Protein AF-A0AAV1QX32-F1 (afdb_monomer_lite)

Foldseek 3Di:
DDPFDDDPDPDGPQPCCPPNVCPVVVVVVLVVVCCVVDVCQVVLVVVQQVLCCVPPHSPCLQLDDPDDPDDDNSCPPPVVPPRDDSCSVVD

pLDDT: mean 79.97, std 14.19, range [34.09, 96.75]

Sequence (91 aa):
MALGFKVKGYISYDFYEKSCPHVEDIVRSALQAILPSDPTAPAALLRLMFRDCHVQGCDATILSDPGMENVPMEMASRRNFGIQQRELIGI

Structure (mmCIF, N/CA/C/O backbone):
data_AF-A0AAV1QX32-F1
#
_entry.id   AF-A0AAV1QX32-F1
#
loop_
_atom_site.group_PDB
_atom_site.id
_atom_site.type_symbol
_atom_site.label_atom_id
_atom_site.label_alt_id
_atom_site.label_comp_id
_atom_site.label_asym_id
_atom_site.label_entity_id
_atom_site.label_seq_id
_atom_site.pdbx_PDB_ins_code
_atom_site.Cartn_x
_atom_site.Cartn_y
_atom_site.Cartn_z
_atom_site.occupancy
_atom_site.B_iso_or_equiv
_atom_site.auth_seq_id
_atom_site.auth_comp_id
_atom_site.auth_asym_id
_atom_site.auth_atom_id
_atom_site.pdbx_PDB_model_num
ATOM 1 N N . MET A 1 1 ? -13.011 -11.343 18.123 1.00 34.09 1 MET A N 1
ATOM 2 C CA . MET A 1 1 ? -12.104 -11.483 19.284 1.00 34.09 1 MET A CA 1
ATOM 3 C C . MET A 1 1 ? -10.900 -10.599 19.009 1.00 34.09 1 MET A C 1
ATOM 5 O O . MET A 1 1 ? -10.004 -11.032 18.302 1.00 34.09 1 MET A O 1
ATOM 9 N N . ALA A 1 2 ? -10.925 -9.346 19.464 1.00 47.31 2 ALA A N 1
ATOM 10 C CA . ALA A 1 2 ? -9.778 -8.452 19.333 1.00 47.31 2 ALA A CA 1
ATOM 11 C C . ALA A 1 2 ? -8.776 -8.802 20.440 1.00 47.31 2 ALA A C 1
ATOM 13 O O . ALA A 1 2 ? -9.055 -8.620 21.627 1.00 47.31 2 ALA A O 1
ATOM 14 N N . LEU A 1 3 ? -7.637 -9.380 20.063 1.00 55.34 3 LEU A N 1
ATOM 15 C CA . LEU A 1 3 ? -6.502 -9.536 20.966 1.00 55.34 3 LEU A CA 1
ATOM 16 C C . LEU A 1 3 ? -5.847 -8.158 21.099 1.00 55.34 3 LEU A C 1
ATOM 18 O O . LEU A 1 3 ? -5.003 -7.785 20.293 1.00 55.34 3 LEU A O 1
ATOM 22 N N . GLY A 1 4 ? -6.274 -7.387 22.099 1.00 56.88 4 GLY A N 1
ATOM 23 C CA . GLY A 1 4 ? -5.733 -6.061 22.398 1.00 56.88 4 GLY A CA 1
ATOM 24 C C . GLY A 1 4 ? -4.294 -6.128 22.910 1.00 56.88 4 GLY A C 1
ATOM 25 O O . GLY A 1 4 ? -4.049 -6.020 24.110 1.00 56.88 4 GLY A O 1
ATOM 26 N N . PHE A 1 5 ? -3.329 -6.293 22.006 1.00 58.66 5 PHE A N 1
ATOM 27 C CA . PHE A 1 5 ? -1.914 -6.097 22.301 1.00 58.66 5 PHE A CA 1
ATOM 28 C C . PHE A 1 5 ? -1.595 -4.600 22.261 1.00 58.66 5 PHE A C 1
ATOM 30 O O . PHE A 1 5 ? -1.550 -3.975 21.206 1.00 58.66 5 PHE A O 1
ATOM 37 N N . LYS A 1 6 ? -1.363 -3.999 23.430 1.00 55.12 6 LYS A N 1
ATOM 38 C CA . LYS A 1 6 ? -0.964 -2.592 23.527 1.00 55.12 6 LYS A CA 1
ATOM 39 C C . LYS A 1 6 ? 0.519 -2.453 23.172 1.00 55.12 6 LYS A C 1
ATOM 41 O O . LYS A 1 6 ? 1.389 -2.709 24.004 1.00 55.12 6 LYS A O 1
ATOM 46 N N . VAL A 1 7 ? 0.802 -2.044 21.939 1.00 61.22 7 VAL A N 1
ATOM 47 C CA . VAL A 1 7 ? 2.152 -1.675 21.496 1.00 61.22 7 VAL A CA 1
ATOM 48 C C . VAL A 1 7 ? 2.535 -0.343 22.162 1.00 61.22 7 VAL A C 1
ATOM 50 O O . VAL A 1 7 ? 1.734 0.588 22.225 1.00 61.22 7 VAL A O 1
ATOM 53 N N . LYS A 1 8 ? 3.745 -0.236 22.728 1.00 55.75 8 LYS A N 1
ATOM 54 C CA . LYS A 1 8 ? 4.270 1.042 23.247 1.00 55.75 8 LYS A CA 1
ATOM 55 C C . LYS A 1 8 ? 4.663 1.933 22.055 1.00 55.75 8 LYS A C 1
ATOM 57 O O . LYS A 1 8 ? 5.686 1.673 21.434 1.00 55.75 8 LYS A O 1
ATOM 62 N N . GLY A 1 9 ? 3.870 2.964 21.749 1.00 67.50 9 GLY A N 1
ATOM 63 C CA . GLY A 1 9 ? 4.111 3.927 20.660 1.00 67.50 9 GLY A CA 1
ATOM 64 C C . GLY A 1 9 ? 2.817 4.599 20.170 1.00 67.50 9 GLY A C 1
ATOM 65 O O . GLY A 1 9 ? 1.767 4.410 20.776 1.00 67.50 9 GLY A O 1
ATOM 66 N N . TYR A 1 10 ? 2.882 5.361 19.070 1.00 79.31 10 TYR A N 1
ATOM 67 C CA . TYR A 1 10 ? 1.709 5.943 18.381 1.00 79.31 10 TYR A CA 1
ATOM 68 C C . TYR A 1 10 ? 0.981 4.943 17.455 1.00 79.31 10 TYR A C 1
ATOM 70 O O . TYR A 1 10 ? 0.063 5.325 16.737 1.00 79.31 10 TYR A O 1
ATOM 78 N N . ILE A 1 11 ? 1.393 3.672 17.452 1.00 86.56 11 ILE A N 1
ATOM 79 C CA . ILE A 1 11 ? 0.860 2.616 16.584 1.00 86.56 11 ILE A CA 1
ATOM 80 C C . ILE A 1 11 ? -0.008 1.687 17.436 1.00 86.56 11 ILE A C 1
ATOM 82 O O . ILE A 1 11 ? 0.391 1.289 18.531 1.00 86.56 11 ILE A O 1
ATOM 86 N N . SER A 1 12 ? -1.185 1.334 16.929 1.00 89.19 12 SER A N 1
ATOM 87 C CA . SER A 1 12 ? -2.122 0.405 17.562 1.00 89.19 12 SER A CA 1
ATOM 88 C C . SER A 1 12 ? -2.647 -0.571 16.521 1.00 89.19 12 SER A C 1
ATOM 90 O O . SER A 1 12 ? -2.815 -0.197 15.359 1.00 89.19 12 SER A O 1
ATOM 92 N N . TYR A 1 13 ? -2.964 -1.792 16.953 1.00 89.25 13 TYR A N 1
ATOM 93 C CA . TYR A 1 13 ? -3.887 -2.635 16.197 1.00 89.25 13 TYR A CA 1
ATOM 94 C C . TYR A 1 13 ? -5.222 -1.899 16.031 1.00 89.25 13 TYR A C 1
ATOM 96 O O . TYR A 1 13 ? -5.579 -1.073 16.882 1.00 89.25 13 TYR A O 1
ATOM 104 N N . ASP A 1 14 ? -5.908 -2.165 14.921 1.00 90.12 14 ASP A N 1
ATOM 105 C CA . ASP A 1 14 ? -7.235 -1.624 14.616 1.00 90.12 14 ASP A CA 1
ATOM 106 C C . ASP A 1 14 ? -7.298 -0.079 14.573 1.00 90.12 14 ASP A C 1
ATOM 108 O O . ASP A 1 14 ? -8.345 0.524 14.800 1.00 90.12 14 ASP A O 1
ATOM 112 N N . PHE A 1 15 ? -6.185 0.600 14.252 1.00 91.25 15 PHE A N 1
ATOM 113 C CA . PHE A 1 15 ? -6.112 2.073 14.211 1.00 91.25 15 PHE A CA 1
ATOM 114 C C . PHE A 1 15 ? -7.223 2.717 13.358 1.00 91.25 15 PHE A C 1
ATOM 116 O O . PHE A 1 15 ? -7.734 3.786 13.694 1.00 91.25 15 PHE A O 1
ATOM 123 N N . TYR A 1 16 ? -7.623 2.050 12.273 1.00 94.44 16 TYR A N 1
ATOM 124 C CA . TYR A 1 16 ? -8.643 2.525 11.341 1.00 94.44 16 TYR A CA 1
ATOM 125 C C . TYR A 1 16 ? -10.062 2.021 11.638 1.00 94.44 16 TYR A C 1
ATOM 127 O O . TYR A 1 16 ? -10.969 2.347 10.880 1.00 94.44 16 TYR A O 1
ATOM 135 N N . GLU A 1 17 ? -10.311 1.295 12.733 1.00 94.75 17 GLU A N 1
ATOM 136 C CA . GLU A 1 17 ? -11.624 0.688 13.028 1.00 94.75 17 GLU A CA 1
ATOM 137 C C . GLU A 1 17 ? -12.790 1.691 12.946 1.00 94.75 17 GLU A C 1
ATOM 139 O O . GLU A 1 17 ? -13.873 1.369 12.465 1.00 94.75 17 GLU A O 1
ATOM 144 N N . LYS A 1 18 ? -12.571 2.937 13.382 1.00 94.94 18 LYS A N 1
ATOM 145 C CA . LYS A 1 18 ? -13.617 3.974 13.399 1.00 94.94 18 LYS A CA 1
ATOM 146 C C . LYS A 1 18 ? -13.678 4.826 12.135 1.00 94.94 18 LYS A C 1
ATOM 148 O O . LYS A 1 18 ? -14.742 5.346 11.816 1.00 94.94 18 LYS A O 1
ATOM 153 N N . SER A 1 19 ? -12.549 5.034 11.464 1.00 96.69 19 SER A N 1
ATOM 154 C CA . SER A 1 19 ? -12.442 5.938 10.312 1.00 96.69 19 SER A CA 1
ATOM 155 C C . SER A 1 19 ? -12.583 5.205 8.979 1.00 96.69 19 SER A C 1
ATOM 157 O O . SER A 1 19 ? -13.211 5.726 8.063 1.00 96.69 19 SER A O 1
ATOM 159 N N . CYS A 1 20 ? -12.021 4.000 8.875 1.00 96.75 20 CYS A N 1
ATOM 160 C CA . CYS A 1 20 ? -12.080 3.135 7.703 1.00 96.75 20 CYS A CA 1
ATOM 161 C C . CYS A 1 20 ? -12.001 1.649 8.130 1.00 96.75 20 CYS A C 1
ATOM 163 O O . CYS A 1 20 ? -10.948 1.022 7.995 1.00 96.75 20 CYS A O 1
ATOM 165 N N . PRO A 1 21 ? -13.100 1.061 8.646 1.00 95.94 21 PRO A N 1
ATOM 166 C CA . PRO A 1 21 ? -13.099 -0.295 9.214 1.00 95.94 21 PRO A CA 1
ATOM 167 C C . PRO A 1 21 ? -12.708 -1.393 8.217 1.00 95.94 21 PRO A C 1
ATOM 169 O O . PRO A 1 21 ? -12.236 -2.449 8.617 1.00 95.94 21 PRO A O 1
ATOM 172 N N . HIS A 1 22 ? -12.891 -1.147 6.919 1.00 96.38 22 HIS A N 1
ATOM 173 C CA . HIS A 1 22 ? -12.611 -2.115 5.856 1.00 96.38 22 HIS A CA 1
ATOM 174 C C . HIS A 1 22 ? -11.236 -1.929 5.208 1.00 96.38 22 HIS A C 1
ATOM 176 O O . HIS A 1 22 ? -10.957 -2.571 4.198 1.00 96.38 22 HIS A O 1
ATOM 182 N N . VAL A 1 23 ? -10.370 -1.054 5.738 1.00 95.88 23 VAL A N 1
ATOM 183 C CA . VAL A 1 23 ? -9.078 -0.753 5.098 1.00 95.88 23 VAL A CA 1
ATOM 184 C C . VAL A 1 23 ? -8.225 -2.009 4.898 1.00 95.88 23 VAL A C 1
ATOM 186 O O . VAL A 1 23 ? -7.671 -2.206 3.819 1.00 95.88 23 VAL A O 1
ATOM 189 N N . GLU A 1 24 ? -8.173 -2.900 5.889 1.00 94.25 24 GLU A N 1
ATOM 190 C CA . GLU A 1 24 ? -7.382 -4.131 5.799 1.00 94.25 24 GLU A CA 1
ATOM 191 C C . GLU A 1 24 ? -7.947 -5.103 4.755 1.00 94.25 24 GLU A C 1
ATOM 193 O O . GLU A 1 24 ? -7.184 -5.736 4.022 1.00 94.25 24 GLU A O 1
ATOM 198 N N . ASP A 1 25 ? -9.276 -5.184 4.638 1.00 96.62 25 ASP A N 1
ATOM 199 C CA . ASP A 1 25 ? -9.955 -6.023 3.648 1.00 96.62 25 ASP A CA 1
ATOM 200 C C . ASP A 1 25 ? -9.756 -5.492 2.224 1.00 96.62 25 ASP A C 1
ATOM 202 O O . ASP A 1 25 ? -9.511 -6.269 1.297 1.00 96.62 25 ASP A O 1
ATOM 206 N N . ILE A 1 26 ? -9.814 -4.168 2.048 1.00 95.38 26 ILE A N 1
ATOM 207 C CA . ILE A 1 26 ? -9.574 -3.500 0.764 1.00 95.38 26 ILE A CA 1
ATOM 208 C C . ILE A 1 26 ? -8.139 -3.765 0.303 1.00 95.38 26 ILE A C 1
ATOM 210 O O . ILE A 1 26 ? -7.934 -4.230 -0.820 1.00 95.38 26 ILE A O 1
ATOM 214 N N . VAL A 1 27 ? -7.150 -3.543 1.177 1.00 93.31 27 VAL A N 1
ATOM 215 C CA . VAL A 1 27 ? -5.733 -3.795 0.868 1.00 93.31 27 VAL A CA 1
ATOM 216 C C . VAL A 1 27 ? -5.508 -5.270 0.533 1.00 93.31 27 VAL A C 1
ATOM 218 O O . VAL A 1 27 ? -4.863 -5.588 -0.467 1.00 93.31 27 VAL A O 1
ATOM 221 N N . ARG A 1 28 ? -6.086 -6.192 1.313 1.00 93.94 28 ARG A N 1
ATOM 222 C CA . ARG A 1 28 ? -5.984 -7.634 1.050 1.00 93.94 28 ARG A CA 1
ATOM 223 C C . ARG A 1 28 ? -6.573 -8.014 -0.306 1.00 93.94 28 ARG A C 1
ATOM 225 O O . ARG A 1 28 ? -5.954 -8.787 -1.033 1.00 93.94 28 ARG A O 1
ATOM 232 N N . SER A 1 29 ? -7.736 -7.469 -0.646 1.00 94.69 29 SER A N 1
ATOM 233 C CA . SER A 1 29 ? -8.421 -7.752 -1.910 1.00 94.69 29 SER A CA 1
ATOM 234 C C . SER A 1 29 ? -7.630 -7.226 -3.110 1.00 94.69 29 SER A C 1
ATOM 236 O O . SER A 1 29 ? -7.476 -7.940 -4.099 1.00 94.69 29 SER A O 1
ATOM 238 N N . ALA A 1 30 ? -7.064 -6.018 -3.005 1.00 91.69 30 ALA A N 1
ATOM 239 C CA . ALA A 1 30 ? -6.203 -5.446 -4.039 1.00 91.69 30 ALA A CA 1
ATOM 240 C C . ALA A 1 30 ? -4.963 -6.319 -4.288 1.00 91.69 30 ALA A C 1
ATOM 242 O O . ALA A 1 30 ? -4.662 -6.657 -5.431 1.00 91.69 30 ALA A O 1
ATOM 243 N N . LEU A 1 31 ? -4.295 -6.769 -3.220 1.00 90.75 31 LEU A N 1
ATOM 244 C CA . LEU A 1 31 ? -3.150 -7.675 -3.334 1.00 90.75 31 LEU A CA 1
ATOM 245 C C . LEU A 1 31 ? -3.535 -9.013 -3.966 1.00 90.75 31 LEU A C 1
ATOM 247 O O . LEU A 1 31 ? -2.847 -9.488 -4.867 1.00 90.75 31 LEU A O 1
ATOM 251 N N . GLN A 1 32 ? -4.647 -9.611 -3.533 1.00 92.94 32 GLN A N 1
ATOM 252 C CA . GLN A 1 32 ? -5.134 -10.878 -4.082 1.00 92.94 32 GLN A CA 1
ATOM 253 C C . GLN A 1 32 ? -5.461 -10.791 -5.573 1.00 92.94 32 GLN A C 1
ATOM 255 O O . GLN A 1 32 ? -5.228 -11.760 -6.291 1.00 92.94 32 GLN A O 1
ATOM 260 N N . ALA A 1 33 ? -5.954 -9.645 -6.046 1.00 91.62 33 ALA A N 1
ATOM 261 C CA . ALA A 1 33 ? -6.242 -9.430 -7.460 1.00 91.62 33 ALA A CA 1
ATOM 262 C C . ALA A 1 33 ? -4.976 -9.398 -8.338 1.00 91.62 33 ALA A C 1
ATOM 264 O O . ALA A 1 33 ? -5.052 -9.742 -9.514 1.00 91.62 33 ALA A O 1
ATOM 265 N N . ILE A 1 34 ? -3.818 -9.027 -7.777 1.00 89.50 34 ILE A N 1
ATOM 266 C CA . ILE A 1 34 ? -2.545 -8.909 -8.510 1.00 89.50 34 ILE A CA 1
ATOM 267 C C . ILE A 1 34 ? -1.806 -10.253 -8.597 1.00 89.50 34 ILE A C 1
ATOM 269 O O . ILE A 1 34 ? -1.112 -10.512 -9.582 1.00 89.50 34 ILE A O 1
ATOM 273 N N . LEU A 1 35 ? -1.979 -11.140 -7.609 1.00 89.94 35 LEU A N 1
ATOM 274 C CA . LEU A 1 35 ? -1.273 -12.430 -7.537 1.00 89.94 35 LEU A CA 1
ATOM 275 C C . LEU A 1 35 ? -1.356 -13.290 -8.814 1.00 89.94 35 LEU A C 1
ATOM 277 O O . LEU A 1 35 ? -0.332 -13.870 -9.178 1.00 89.94 35 LEU A O 1
ATOM 281 N N . PRO A 1 36 ? -2.511 -13.413 -9.504 1.00 93.12 36 PRO A N 1
ATOM 282 C CA . PRO A 1 36 ? -2.603 -14.225 -10.716 1.00 93.12 36 PRO A CA 1
ATOM 283 C C . PRO A 1 36 ? -1.790 -13.658 -11.884 1.00 93.12 36 PRO A C 1
ATOM 285 O O . PRO A 1 36 ? -1.315 -14.425 -12.718 1.00 93.12 36 PRO A O 1
ATOM 288 N N . SER A 1 37 ? -1.650 -12.331 -11.959 1.00 90.75 37 SER A N 1
ATOM 289 C CA . SER A 1 37 ? -0.888 -11.647 -13.009 1.00 90.75 37 SER A CA 1
ATOM 290 C C . SER A 1 37 ? 0.601 -11.540 -12.691 1.00 90.75 3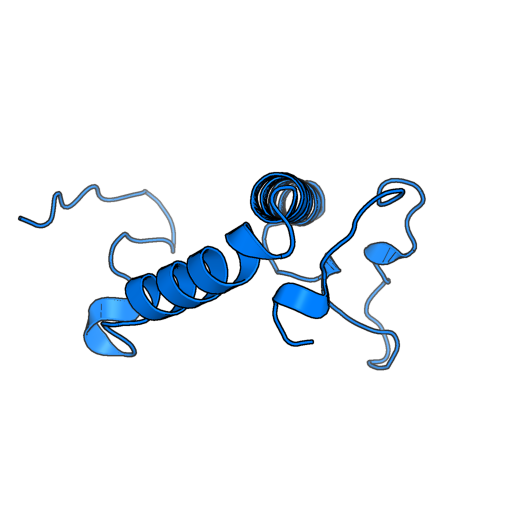7 SER A C 1
ATOM 292 O O . SER A 1 37 ? 1.424 -11.674 -13.592 1.00 90.75 37 SER A O 1
ATOM 294 N N . ASP A 1 38 ? 0.948 -11.318 -11.423 1.00 89.62 38 ASP A N 1
ATOM 295 C CA . ASP A 1 38 ? 2.328 -11.194 -10.968 1.00 89.62 38 ASP A CA 1
ATOM 296 C C . ASP A 1 38 ? 2.512 -11.893 -9.607 1.00 89.62 38 ASP A C 1
ATOM 298 O O . ASP A 1 38 ? 2.270 -11.302 -8.548 1.00 89.62 38 ASP A O 1
ATOM 302 N N . PRO A 1 39 ? 2.981 -13.153 -9.598 1.00 90.69 39 PRO A N 1
ATOM 303 C CA . PRO A 1 39 ? 3.220 -13.889 -8.360 1.00 90.69 39 PRO A CA 1
ATOM 304 C C . PRO A 1 39 ? 4.425 -13.356 -7.571 1.00 90.69 39 PRO A C 1
ATOM 306 O O . PRO A 1 39 ? 4.621 -13.743 -6.418 1.00 90.69 39 PRO A O 1
ATOM 309 N N . THR A 1 40 ? 5.249 -12.481 -8.161 1.00 91.25 40 THR A N 1
ATOM 310 C CA . THR A 1 40 ? 6.390 -11.857 -7.477 1.00 91.25 40 THR A CA 1
ATOM 311 C C . THR A 1 40 ? 5.990 -10.613 -6.681 1.00 91.25 40 THR A C 1
ATOM 313 O O . THR A 1 40 ? 6.764 -10.168 -5.827 1.00 91.25 40 THR A O 1
ATOM 316 N N . ALA A 1 41 ? 4.767 -10.105 -6.886 1.00 89.88 41 ALA A N 1
ATOM 317 C CA . ALA A 1 41 ? 4.252 -8.893 -6.254 1.00 89.88 41 ALA A CA 1
ATOM 318 C C . ALA A 1 41 ? 4.400 -8.848 -4.719 1.00 89.88 41 ALA A C 1
ATOM 320 O O . ALA A 1 41 ? 4.915 -7.861 -4.190 1.00 89.88 41 ALA A O 1
ATOM 321 N N . PRO A 1 42 ? 4.064 -9.910 -3.957 1.00 89.69 42 PRO A N 1
ATOM 322 C CA . PRO A 1 42 ? 4.231 -9.888 -2.502 1.00 89.69 42 PRO A CA 1
ATOM 323 C C . PRO A 1 42 ? 5.688 -9.726 -2.065 1.00 89.69 42 PRO A C 1
ATOM 325 O O . PRO A 1 42 ? 5.974 -9.045 -1.081 1.00 89.69 42 PRO A O 1
ATOM 328 N N . ALA A 1 43 ? 6.621 -10.350 -2.791 1.00 91.25 43 ALA A N 1
ATOM 329 C CA . ALA A 1 43 ? 8.037 -10.313 -2.450 1.00 91.25 43 ALA A CA 1
ATOM 330 C C . ALA A 1 43 ? 8.635 -8.922 -2.691 1.00 91.25 43 ALA A C 1
ATOM 332 O O . ALA A 1 43 ? 9.425 -8.440 -1.873 1.00 91.25 43 ALA A O 1
ATOM 333 N N . ALA A 1 44 ? 8.257 -8.258 -3.786 1.00 90.31 44 ALA A N 1
ATOM 334 C CA . ALA A 1 44 ? 8.759 -6.921 -4.071 1.00 90.31 44 ALA A CA 1
ATOM 335 C C . ALA A 1 44 ? 8.073 -5.837 -3.221 1.00 90.31 44 ALA A C 1
ATOM 337 O O . ALA A 1 44 ? 8.780 -4.950 -2.746 1.00 90.31 44 ALA A O 1
ATOM 338 N N . LEU A 1 45 ? 6.786 -5.967 -2.876 1.00 90.81 45 LEU A N 1
ATOM 339 C CA . LEU A 1 45 ? 6.138 -5.099 -1.877 1.00 90.81 45 LEU A CA 1
ATOM 340 C C . LEU A 1 45 ? 6.772 -5.230 -0.486 1.00 90.81 45 LEU A C 1
ATOM 342 O O . LEU A 1 45 ? 7.004 -4.233 0.198 1.00 90.81 45 LEU A O 1
ATOM 346 N N . LEU A 1 46 ? 7.128 -6.450 -0.078 1.00 91.06 46 LEU A N 1
ATOM 347 C CA . LEU A 1 46 ? 7.855 -6.664 1.170 1.00 91.06 46 LEU A CA 1
ATOM 348 C C . LEU A 1 46 ? 9.231 -5.978 1.135 1.00 91.06 46 LEU A C 1
ATOM 350 O O . LEU A 1 46 ? 9.613 -5.291 2.082 1.00 91.06 46 LEU A O 1
ATOM 354 N N . ARG A 1 47 ? 9.969 -6.120 0.026 1.00 90.81 47 ARG A N 1
ATOM 355 C CA . ARG A 1 47 ? 11.265 -5.453 -0.179 1.00 90.81 47 ARG A CA 1
ATOM 356 C C . ARG A 1 47 ? 11.139 -3.927 -0.175 1.00 90.81 47 ARG A C 1
ATOM 358 O O . ARG A 1 47 ? 12.031 -3.263 0.350 1.00 90.81 47 ARG A O 1
ATOM 365 N N . LEU A 1 48 ? 10.061 -3.392 -0.744 1.00 88.56 48 LEU A N 1
ATOM 366 C CA . LEU A 1 48 ? 9.746 -1.967 -0.764 1.00 88.56 48 LEU A CA 1
ATOM 367 C C . LEU A 1 48 ? 9.541 -1.431 0.658 1.00 88.56 48 LEU A C 1
ATOM 369 O O . LEU A 1 48 ? 10.222 -0.485 1.041 1.00 88.56 48 LEU A O 1
ATOM 373 N N . MET A 1 49 ? 8.723 -2.105 1.475 1.00 89.44 49 MET A N 1
ATOM 374 C CA . MET A 1 49 ? 8.511 -1.726 2.878 1.00 89.44 49 MET A CA 1
ATOM 375 C C . MET A 1 49 ? 9.801 -1.797 3.706 1.00 89.44 49 MET A C 1
ATOM 377 O O . MET A 1 49 ? 10.092 -0.901 4.494 1.00 89.44 49 MET A O 1
ATOM 381 N N . PHE A 1 50 ? 10.627 -2.826 3.497 1.00 88.88 50 PHE A N 1
ATOM 382 C CA . PHE A 1 50 ? 11.931 -2.904 4.160 1.00 88.88 50 PHE A CA 1
ATOM 383 C C . PHE A 1 50 ? 12.890 -1.793 3.742 1.00 88.88 50 PHE A C 1
ATOM 385 O O . PHE A 1 50 ? 13.764 -1.433 4.530 1.00 88.88 50 PHE A O 1
ATOM 392 N N . ARG A 1 51 ? 12.787 -1.291 2.507 1.00 87.44 51 ARG A N 1
ATOM 393 C CA . ARG A 1 51 ? 13.643 -0.202 2.039 1.00 87.44 51 ARG A CA 1
ATOM 394 C C . ARG A 1 51 ? 13.224 1.152 2.572 1.00 87.44 51 ARG A C 1
ATOM 396 O O . ARG A 1 51 ? 14.124 1.873 2.986 1.00 87.44 51 ARG A O 1
ATOM 403 N N . ASP A 1 52 ? 11.924 1.417 2.617 1.00 86.25 52 ASP A N 1
ATOM 404 C CA . ASP A 1 52 ? 11.349 2.616 3.230 1.00 86.25 52 ASP A CA 1
ATOM 405 C C . ASP A 1 52 ? 11.811 2.730 4.691 1.00 86.25 52 ASP A C 1
ATOM 407 O O . ASP A 1 52 ? 12.604 3.587 5.050 1.00 86.25 52 ASP A O 1
ATOM 411 N N . CYS A 1 53 ? 11.522 1.712 5.504 1.00 88.69 53 CYS A N 1
ATOM 412 C CA . CYS A 1 53 ? 11.853 1.724 6.928 1.00 88.69 53 CYS A CA 1
ATOM 413 C C . CYS A 1 53 ? 13.357 1.747 7.271 1.00 88.69 53 CYS A C 1
ATOM 415 O O . CYS A 1 53 ? 13.713 1.933 8.438 1.00 88.69 53 CYS A O 1
ATOM 417 N N . HIS A 1 54 ? 14.257 1.482 6.317 1.00 78.69 54 HIS A N 1
ATOM 418 C CA . HIS A 1 54 ? 15.696 1.435 6.597 1.00 78.69 54 HIS A CA 1
ATOM 419 C C . HIS A 1 54 ? 16.323 2.831 6.673 1.00 78.69 54 HIS A C 1
ATOM 421 O O . HIS A 1 54 ? 17.368 3.001 7.306 1.00 78.69 54 HIS A O 1
ATOM 427 N N . VAL A 1 55 ? 15.726 3.818 6.008 1.00 69.12 55 VAL A N 1
ATOM 428 C CA . VAL A 1 55 ? 16.248 5.180 5.927 1.00 69.12 55 VAL A CA 1
ATOM 429 C C . VAL A 1 55 ? 15.225 6.104 6.571 1.00 69.12 55 VAL A C 1
ATOM 431 O O . VAL A 1 55 ? 14.089 6.146 6.151 1.00 69.12 55 VAL A O 1
ATOM 434 N N . GLN A 1 56 ? 15.617 6.810 7.634 1.00 75.19 56 GLN A N 1
ATOM 435 C CA . GLN A 1 56 ? 14.821 7.853 8.309 1.00 75.19 56 GLN A CA 1
ATOM 436 C C . GLN A 1 56 ? 13.442 7.462 8.897 1.00 75.19 56 GLN A C 1
ATOM 438 O O . GLN A 1 56 ? 12.948 8.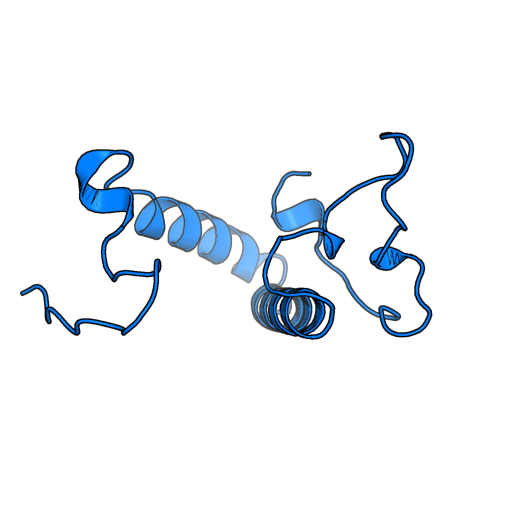204 9.743 1.00 75.19 56 GLN A O 1
ATOM 443 N N . GLY A 1 57 ? 12.890 6.281 8.607 1.00 82.75 57 GLY A N 1
ATOM 444 C CA . GLY A 1 57 ? 11.655 5.763 9.200 1.00 82.75 57 GLY A CA 1
ATOM 445 C C . GLY A 1 57 ? 10.729 5.148 8.152 1.00 82.75 57 GLY A C 1
ATOM 446 O O . GLY A 1 57 ? 11.040 5.141 6.976 1.00 82.75 57 GLY A O 1
ATOM 447 N N . CYS A 1 58 ? 9.594 4.594 8.580 1.00 88.81 58 CYS A N 1
ATOM 448 C CA . CYS A 1 58 ? 8.566 4.102 7.656 1.00 88.81 58 CYS A CA 1
ATOM 449 C C . CYS A 1 58 ? 7.597 5.252 7.331 1.00 88.81 58 CYS A C 1
ATOM 451 O O . CYS A 1 58 ? 6.560 5.381 7.989 1.00 88.81 58 CYS A O 1
ATOM 453 N N . ASP A 1 59 ? 7.975 6.136 6.411 1.00 88.12 59 ASP A N 1
ATOM 454 C CA . ASP A 1 59 ? 7.236 7.362 6.078 1.00 88.12 59 ASP A CA 1
ATOM 455 C C . ASP A 1 59 ? 6.762 7.434 4.616 1.00 88.12 59 ASP A C 1
ATOM 457 O O . ASP A 1 59 ? 6.159 8.433 4.215 1.00 88.12 59 ASP A O 1
ATOM 461 N N . ALA A 1 60 ? 6.961 6.359 3.847 1.00 86.94 60 ALA A N 1
ATOM 462 C CA . ALA A 1 60 ? 6.608 6.227 2.437 1.00 86.94 60 ALA A CA 1
ATOM 463 C C . ALA A 1 60 ? 7.345 7.195 1.492 1.00 86.94 60 ALA A C 1
ATOM 465 O O . ALA A 1 60 ? 6.921 7.383 0.346 1.00 86.94 60 ALA A O 1
ATOM 466 N N . THR A 1 61 ? 8.462 7.795 1.911 1.00 83.81 61 THR A N 1
ATOM 467 C CA . THR A 1 61 ? 9.221 8.733 1.067 1.00 83.81 61 THR A CA 1
ATOM 468 C C . THR A 1 61 ? 9.826 8.072 -0.172 1.00 83.81 61 THR A C 1
ATOM 470 O O . THR A 1 61 ? 9.973 8.735 -1.205 1.00 83.81 61 THR A O 1
ATOM 473 N N . ILE A 1 62 ? 10.054 6.752 -0.153 1.00 83.88 62 ILE A N 1
ATOM 474 C CA . ILE A 1 62 ? 10.464 5.980 -1.339 1.00 83.88 62 ILE A CA 1
ATOM 475 C C . ILE A 1 62 ? 9.414 5.979 -2.467 1.00 83.88 62 ILE A C 1
ATOM 477 O O . ILE A 1 62 ? 9.742 5.706 -3.626 1.00 83.88 62 ILE A O 1
ATOM 481 N N . LEU A 1 63 ? 8.147 6.275 -2.156 1.00 83.12 63 LEU A N 1
ATOM 482 C CA . LEU A 1 63 ? 7.055 6.334 -3.130 1.00 83.12 63 LEU A CA 1
ATOM 483 C C . LEU A 1 63 ? 6.944 7.690 -3.834 1.00 83.12 63 LEU A C 1
ATOM 485 O O . LEU A 1 63 ? 6.245 7.770 -4.837 1.00 83.12 63 LEU A O 1
ATOM 489 N N . SER A 1 64 ? 7.652 8.723 -3.383 1.00 79.19 64 SER A N 1
ATOM 490 C CA . SER A 1 64 ? 7.511 10.082 -3.914 1.00 79.19 64 SER A CA 1
ATOM 491 C C . SER A 1 64 ? 8.192 10.276 -5.279 1.00 79.19 64 SER A C 1
ATOM 493 O O . SER A 1 64 ? 9.328 9.837 -5.485 1.00 79.19 64 SER A O 1
ATOM 495 N N . ASP A 1 65 ? 7.514 10.964 -6.203 1.00 70.38 65 ASP A N 1
ATOM 496 C CA . ASP A 1 65 ? 8.022 11.314 -7.537 1.00 70.38 65 ASP A CA 1
ATOM 497 C C . ASP A 1 65 ? 8.622 12.736 -7.586 1.00 70.38 65 ASP A C 1
ATOM 499 O O . ASP A 1 65 ? 8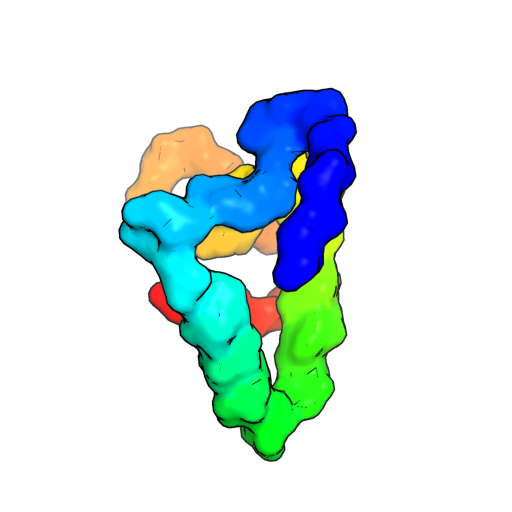.293 13.596 -6.762 1.00 70.38 65 ASP A O 1
ATOM 503 N N . PRO A 1 66 ? 9.533 13.024 -8.539 1.00 58.28 66 PRO A N 1
ATOM 504 C CA . PRO A 1 66 ? 10.191 14.324 -8.638 1.00 58.28 66 PRO A CA 1
ATOM 505 C C . PRO A 1 66 ? 9.190 15.425 -9.018 1.00 58.28 66 PRO A C 1
ATOM 507 O O . PRO A 1 66 ? 8.753 15.517 -10.162 1.00 58.28 66 PRO A O 1
ATOM 510 N N . GLY A 1 67 ? 8.849 16.288 -8.060 1.00 59.72 67 GLY A N 1
ATOM 511 C CA . GLY A 1 67 ? 7.922 17.401 -8.304 1.00 59.72 67 GLY A CA 1
ATOM 512 C C . GLY A 1 67 ? 7.630 18.318 -7.118 1.00 59.72 67 GLY A C 1
ATOM 513 O O . GLY A 1 67 ? 7.034 19.373 -7.312 1.00 59.72 67 GLY A O 1
ATOM 514 N N . MET A 1 68 ? 8.062 17.968 -5.904 1.00 56.47 68 MET A N 1
ATOM 515 C CA . MET A 1 68 ? 7.895 18.817 -4.721 1.00 56.47 68 MET A CA 1
ATOM 516 C C . MET A 1 68 ? 9.271 19.300 -4.259 1.00 56.47 68 MET A C 1
ATOM 518 O O . MET A 1 68 ? 10.127 18.500 -3.878 1.00 56.47 68 MET A O 1
ATOM 522 N N . GLU A 1 69 ? 9.512 20.609 -4.371 1.00 53.69 69 GLU A N 1
ATOM 523 C CA . GLU A 1 69 ? 10.766 21.249 -3.972 1.00 53.69 69 GLU A CA 1
ATOM 524 C C . GLU A 1 69 ? 11.178 20.826 -2.550 1.00 53.69 69 GLU A C 1
ATOM 526 O O . GLU A 1 69 ? 10.405 20.945 -1.600 1.00 53.69 69 GLU A O 1
ATOM 531 N N . ASN A 1 70 ? 12.443 20.408 -2.416 1.00 54.06 70 ASN A N 1
ATOM 532 C CA . ASN A 1 70 ? 13.178 20.140 -1.169 1.00 54.06 70 ASN A CA 1
ATOM 533 C C . ASN A 1 70 ? 13.065 18.748 -0.514 1.00 54.06 70 ASN A C 1
ATOM 535 O O . ASN A 1 70 ? 13.634 18.577 0.564 1.00 54.06 70 ASN A O 1
ATOM 539 N N . VAL A 1 71 ? 12.454 17.732 -1.138 1.00 57.09 71 VAL A N 1
ATOM 540 C CA . VAL A 1 71 ? 12.571 16.341 -0.641 1.00 57.09 71 VAL A CA 1
ATOM 541 C C . VAL A 1 71 ? 13.686 15.609 -1.402 1.00 57.09 71 VAL A C 1
ATOM 543 O O . VAL A 1 71 ? 13.566 15.419 -2.615 1.00 57.09 71 VAL A O 1
ATOM 546 N N . PRO A 1 72 ? 14.790 15.200 -0.744 1.00 58.03 72 PRO A N 1
ATOM 547 C CA . PRO A 1 72 ? 15.786 14.357 -1.382 1.00 58.03 72 PRO A CA 1
ATOM 548 C C . PRO A 1 72 ? 15.131 13.042 -1.802 1.00 58.03 72 PRO A C 1
ATOM 550 O O . PRO A 1 72 ? 14.639 12.283 -0.976 1.00 58.03 72 PRO A O 1
ATOM 553 N N . MET A 1 73 ? 15.133 12.782 -3.104 1.00 64.81 73 MET A N 1
ATOM 554 C CA . MET A 1 73 ? 14.611 11.554 -3.695 1.00 64.81 73 MET A CA 1
ATOM 555 C C . MET A 1 73 ? 15.333 10.323 -3.131 1.00 64.81 73 MET A C 1
ATOM 557 O O . MET A 1 73 ? 16.459 10.006 -3.525 1.00 64.81 73 MET A O 1
ATOM 561 N N . GLU A 1 74 ? 14.671 9.586 -2.242 1.00 72.69 74 GLU A N 1
ATOM 562 C CA . GLU A 1 74 ? 15.206 8.326 -1.730 1.00 72.69 74 GLU A CA 1
ATOM 563 C C . GLU A 1 74 ? 15.430 7.330 -2.870 1.00 72.69 74 GLU A C 1
ATOM 565 O O . GLU A 1 74 ? 16.471 6.672 -2.946 1.00 72.69 74 GLU A O 1
ATOM 570 N N . MET A 1 75 ? 14.490 7.269 -3.817 1.00 69.50 75 MET A N 1
ATOM 571 C CA . MET A 1 75 ? 14.507 6.320 -4.933 1.00 69.50 75 MET A CA 1
ATOM 572 C C . MET A 1 75 ? 15.746 6.451 -5.835 1.00 69.50 75 MET A C 1
ATOM 574 O O . MET A 1 75 ? 16.214 5.460 -6.390 1.00 69.50 75 MET A O 1
ATOM 578 N N . ALA A 1 76 ? 16.344 7.638 -5.945 1.00 73.12 76 ALA A N 1
ATOM 579 C CA . ALA A 1 76 ? 17.550 7.825 -6.753 1.00 73.12 76 ALA A CA 1
ATOM 580 C C . ALA A 1 76 ? 18.846 7.413 -6.048 1.00 73.12 76 ALA A C 1
ATOM 582 O O . ALA A 1 76 ? 19.930 7.441 -6.642 1.00 73.12 76 ALA A O 1
ATOM 583 N N . SER A 1 77 ? 18.767 7.008 -4.780 1.00 75.44 77 SER A N 1
ATOM 584 C CA . SER A 1 77 ? 19.901 6.397 -4.109 1.00 75.44 77 SER A CA 1
ATOM 585 C C . SER A 1 77 ? 20.267 5.080 -4.790 1.00 75.44 77 SER A C 1
ATOM 587 O O . SER A 1 77 ? 19.423 4.207 -4.985 1.00 75.44 77 SER A O 1
ATOM 589 N N . ARG A 1 78 ? 21.565 4.852 -5.039 1.00 73.75 78 ARG A N 1
ATOM 590 C CA . ARG A 1 78 ? 22.066 3.555 -5.544 1.00 73.75 78 ARG A CA 1
ATOM 591 C C . ARG A 1 78 ? 21.641 2.369 -4.668 1.00 73.75 78 ARG A C 1
ATOM 593 O O . ARG A 1 78 ? 21.586 1.242 -5.147 1.00 73.75 78 ARG A O 1
ATOM 600 N N . ARG A 1 79 ? 21.340 2.609 -3.385 1.00 77.00 79 ARG A N 1
ATOM 601 C CA . ARG A 1 79 ? 20.874 1.585 -2.433 1.00 77.00 79 ARG A CA 1
ATOM 602 C C . ARG A 1 79 ? 19.478 1.038 -2.757 1.00 77.00 79 ARG A C 1
ATOM 604 O O . ARG A 1 79 ? 19.172 -0.085 -2.344 1.00 77.00 79 ARG A O 1
ATOM 611 N N . ASN A 1 80 ? 18.689 1.781 -3.531 1.00 75.56 80 ASN A N 1
ATOM 612 C CA . ASN A 1 80 ? 17.341 1.417 -3.967 1.00 75.56 80 ASN A CA 1
ATOM 613 C C . ASN A 1 80 ? 17.320 0.747 -5.353 1.00 75.56 80 ASN A C 1
ATOM 615 O O . ASN A 1 80 ? 16.261 0.516 -5.931 1.00 75.56 80 ASN A O 1
ATOM 619 N N . PHE A 1 81 ? 18.489 0.340 -5.862 1.00 74.31 81 PHE A N 1
ATOM 620 C CA . PHE A 1 81 ? 18.598 -0.458 -7.081 1.00 74.31 81 PHE A CA 1
ATOM 621 C C . PHE A 1 81 ? 17.792 -1.770 -6.984 1.00 74.31 81 PHE A C 1
ATOM 623 O O . PHE A 1 81 ? 17.949 -2.558 -6.041 1.00 74.31 81 PHE A O 1
ATOM 630 N N . GLY A 1 82 ? 16.9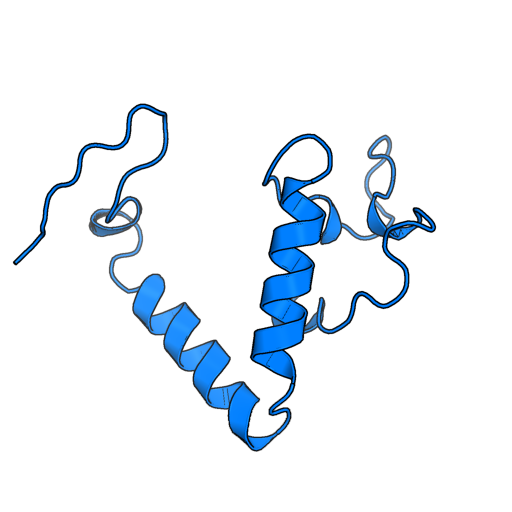37 -2.008 -7.983 1.00 73.06 82 GLY A N 1
ATOM 631 C CA . GLY A 1 82 ? 16.098 -3.206 -8.088 1.00 73.06 82 GLY A CA 1
ATOM 632 C C . GLY A 1 82 ? 14.786 -3.158 -7.299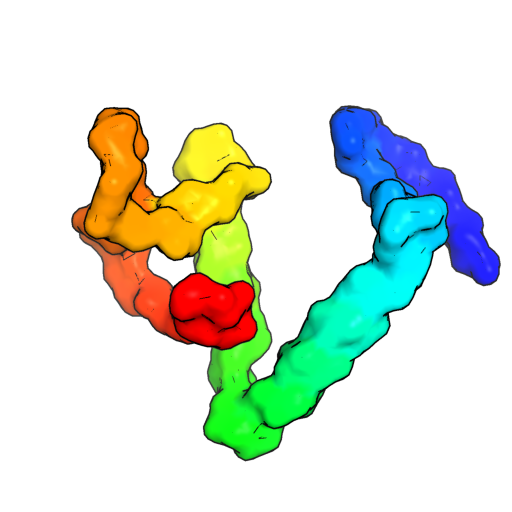 1.00 73.06 82 GL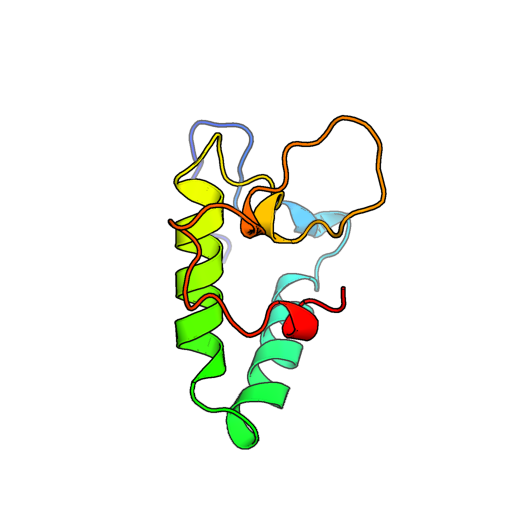Y A C 1
ATOM 633 O O . GLY A 1 82 ? 14.163 -4.203 -7.129 1.00 73.06 82 GLY A O 1
ATOM 634 N N . ILE A 1 83 ? 14.375 -1.989 -6.799 1.00 77.44 83 ILE A N 1
ATOM 635 C CA . ILE A 1 83 ? 13.006 -1.777 -6.315 1.00 77.44 83 ILE A CA 1
ATOM 636 C C . ILE A 1 83 ? 12.060 -1.716 -7.522 1.00 77.44 83 ILE A C 1
ATOM 638 O O . ILE A 1 83 ? 12.346 -1.024 -8.496 1.00 77.44 83 ILE A O 1
ATOM 642 N N . GLN A 1 84 ? 10.970 -2.481 -7.463 1.00 75.69 84 GLN A N 1
ATOM 643 C CA . GLN A 1 84 ? 9.946 -2.610 -8.507 1.00 75.69 84 GLN A CA 1
ATOM 644 C C . GLN A 1 84 ? 8.557 -2.407 -7.882 1.00 75.69 84 GLN A C 1
ATOM 646 O O . GLN A 1 84 ? 8.456 -2.378 -6.654 1.00 75.69 84 GLN A O 1
ATOM 651 N N . GLN A 1 85 ? 7.509 -2.310 -8.711 1.00 76.12 85 GLN A N 1
ATOM 652 C CA . GLN A 1 85 ? 6.103 -2.389 -8.286 1.00 76.12 85 GLN A CA 1
ATOM 653 C C . GLN A 1 85 ? 5.623 -1.241 -7.385 1.00 76.12 85 GLN A C 1
ATOM 655 O O . GLN A 1 85 ? 4.686 -1.395 -6.601 1.00 76.12 85 GLN A O 1
ATOM 660 N N . ARG A 1 86 ? 6.236 -0.062 -7.532 1.00 78.44 86 ARG A N 1
ATOM 661 C CA . ARG A 1 86 ? 5.762 1.189 -6.913 1.00 78.44 86 ARG A CA 1
ATOM 662 C C . ARG A 1 86 ? 4.352 1.527 -7.415 1.00 78.44 86 ARG A C 1
ATOM 664 O O . ARG A 1 86 ? 3.482 1.897 -6.636 1.00 78.44 86 ARG A O 1
ATOM 671 N N . GLU A 1 87 ? 4.111 1.266 -8.693 1.00 75.56 87 GLU A N 1
ATOM 672 C CA . GLU A 1 87 ? 2.847 1.446 -9.402 1.00 75.56 87 GLU A CA 1
ATOM 673 C C . GLU A 1 87 ? 1.684 0.601 -8.849 1.00 75.56 87 GLU A C 1
ATOM 675 O O . GLU A 1 87 ? 0.526 0.979 -9.011 1.00 75.56 87 GLU A O 1
ATOM 680 N N . LEU A 1 88 ? 1.951 -0.505 -8.135 1.00 78.88 88 LEU A N 1
ATOM 681 C CA . LEU A 1 88 ? 0.890 -1.304 -7.501 1.00 78.88 88 LEU A CA 1
ATOM 682 C C . LEU A 1 88 ? 0.193 -0.561 -6.352 1.00 78.88 88 LEU A C 1
ATOM 684 O O . LEU A 1 88 ? -0.919 -0.924 -5.974 1.00 78.88 88 LEU A O 1
ATOM 688 N N . ILE A 1 89 ? 0.838 0.466 -5.795 1.00 75.81 89 ILE A N 1
ATOM 689 C CA . ILE A 1 89 ? 0.295 1.297 -4.712 1.00 75.81 89 ILE A CA 1
ATOM 690 C C . ILE A 1 89 ? -0.555 2.457 -5.279 1.00 75.81 89 ILE A C 1
ATOM 692 O O . ILE A 1 89 ? -1.169 3.203 -4.521 1.00 75.81 89 ILE A O 1
ATOM 696 N N . GLY A 1 90 ? -0.684 2.557 -6.609 1.00 66.50 90 GLY A N 1
ATOM 697 C CA . GLY A 1 90 ? -1.577 3.514 -7.269 1.00 66.50 90 GLY A CA 1
ATOM 698 C C . GLY A 1 90 ? -1.059 4.954 -7.283 1.00 66.50 90 GLY A C 1
ATOM 699 O O . GLY A 1 90 ? -1.868 5.881 -7.261 1.00 66.50 90 GLY A O 1
ATOM 700 N N . ILE A 1 91 ? 0.267 5.118 -7.284 1.00 60.03 91 ILE A N 1
ATOM 701 C CA . ILE A 1 91 ? 0.976 6.384 -7.540 1.00 60.03 91 ILE A CA 1
ATOM 702 C C . ILE A 1 91 ? 1.104 6.661 -9.035 1.00 60.03 91 ILE A C 1
ATOM 704 O O . ILE A 1 91 ? 1.353 5.692 -9.791 1.00 60.03 91 ILE A O 1
#

InterPro domains:
  IPR000823 Plant peroxidase [PR00461] (20-39)
  IPR000823 Plant peroxidase [PR00461] (44-64)
  IPR000823 Plant peroxidase [PTHR31235] (12-80)
  IPR002016 Haem peroxidase [PF00141] (27-89)
  IPR002016 Haem peroxidase [PS50873] (10-91)
  IPR010255 Haem peroxidase superfamily [SSF48113] (11-84)

Secondary structure (DSSP, 8-state):
-------SSS--TTTTTTT-TTHHHHHHHHHHHHTTT-TTHHHHHHHHHHHHTTTT-SS-GGG--TTSTT---GGGSGGGTT---GGGGT-

Organism: NCBI:txid77055

Radius of gyration: 15.64 Å; chains: 1; bounding box: 36×36×36 Å